Protein AF-A0A0G4P451-F1 (afdb_monomer_lite)

pLDDT: mean 79.35, std 12.3, range [42.09, 96.19]

Sequence (172 aa):
MDLQRQTCDVARERRRARRKETRFQLEAHQEDDAIRDKHIRTDESRALHQKYVELWIEFLLETRRVSDGYVLEKGCPAPDITQIKGFIRWYTYSTKGRLSLDGRPTVITTLVCAERFFGGFETAIGNMIAIEDRSEIYGIRGTLTTEKVIMKKEKDKFNFTKTDYINTVSLL

Secondary structure (DSSP, 8-state):
-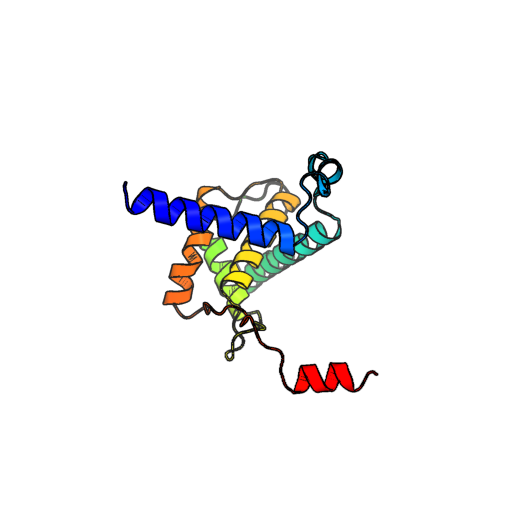-HHHHHHHHHHHHHHHHHHHTT--SSTTHHHHHSTTTTS--HHHHHHHHHHHHHHHHHHHHTTSS-TT----TTPPPPPHHHHHHHHHHHHHHS--SS-TT-PPBHHHHHHHHHHHHHHHHHHHS-PPPHHHHHHHHHHHHHHHHTTSSB--PPPTT---HHHHHHHHTT-

Organism: Penicillium camemberti (strain FM 013) (NCBI:txid1429867)

Radius of gyration: 22.45 Å; chains: 1; bounding box: 44×56×59 Å

Structure (mmCIF, N/CA/C/O backbone):
data_AF-A0A0G4P451-F1
#
_entry.id   AF-A0A0G4P451-F1
#
loop_
_atom_site.group_PDB
_atom_site.id
_atom_site.type_symbol
_atom_site.label_atom_id
_atom_site.label_alt_id
_atom_site.label_comp_id
_atom_site.label_asym_id
_atom_site.label_entity_id
_atom_site.label_seq_id
_atom_site.pdbx_PDB_ins_code
_atom_site.Cartn_x
_atom_site.Cartn_y
_atom_site.Cartn_z
_atom_site.occupancy
_atom_site.B_iso_or_equiv
_atom_site.auth_seq_id
_atom_site.auth_comp_id
_atom_site.auth_asym_id
_atom_site.auth_atom_id
_atom_site.pdbx_PDB_model_num
ATOM 1 N N . MET A 1 1 ? 23.593 26.551 -38.383 1.00 52.81 1 MET A N 1
ATOM 2 C CA . MET A 1 1 ? 22.469 25.631 -38.091 1.00 52.81 1 MET A CA 1
ATOM 3 C C . MET A 1 1 ? 22.669 25.092 -36.687 1.00 52.81 1 MET A C 1
ATOM 5 O O . MET A 1 1 ? 23.719 24.520 -36.435 1.00 52.81 1 MET A O 1
ATOM 9 N N . ASP A 1 2 ? 21.716 25.339 -35.787 1.00 55.31 2 ASP A N 1
ATOM 10 C CA . ASP A 1 2 ? 21.861 25.106 -34.345 1.00 55.31 2 ASP A CA 1
ATOM 11 C C . ASP A 1 2 ? 21.992 23.629 -33.957 1.00 55.31 2 ASP A C 1
ATOM 13 O O . ASP A 1 2 ? 21.147 22.795 -34.292 1.00 55.31 2 ASP A O 1
ATOM 17 N N . LEU A 1 3 ? 23.013 23.340 -33.147 1.00 56.19 3 LEU A N 1
ATOM 18 C CA . LEU A 1 3 ? 23.344 22.028 -32.576 1.00 56.19 3 LEU A CA 1
ATOM 19 C C . LEU A 1 3 ? 22.148 21.368 -31.842 1.00 56.19 3 LEU A C 1
ATOM 21 O O . LEU A 1 3 ? 22.000 20.143 -31.816 1.00 56.19 3 LEU A O 1
ATOM 25 N N . GLN A 1 4 ? 21.241 22.180 -31.284 1.00 56.34 4 GLN A N 1
ATOM 26 C CA . GLN A 1 4 ? 20.001 21.725 -30.639 1.00 56.34 4 GLN A CA 1
ATOM 27 C C . GLN A 1 4 ? 18.964 21.156 -31.620 1.00 56.34 4 GLN A C 1
ATOM 29 O O . GLN A 1 4 ? 18.278 20.190 -31.284 1.00 56.34 4 GLN A O 1
ATOM 34 N N . ARG A 1 5 ? 18.848 21.691 -32.845 1.00 51.44 5 ARG A N 1
ATOM 35 C CA . ARG A 1 5 ? 17.949 21.110 -33.864 1.00 51.44 5 ARG A CA 1
ATOM 36 C C . ARG A 1 5 ? 18.448 19.737 -34.304 1.00 51.44 5 ARG A C 1
ATOM 38 O O . ARG A 1 5 ? 17.676 18.785 -34.348 1.00 51.44 5 ARG A O 1
ATOM 45 N N . GLN A 1 6 ? 19.757 19.615 -34.502 1.00 56.97 6 GLN A N 1
ATOM 46 C CA . GLN A 1 6 ? 20.399 18.390 -34.976 1.00 56.97 6 GLN A CA 1
ATOM 47 C C . GLN A 1 6 ? 20.245 17.216 -33.990 1.00 56.97 6 GLN A C 1
ATOM 49 O O . GLN A 1 6 ? 19.934 16.093 -34.384 1.00 56.97 6 GLN A O 1
ATOM 54 N N . THR A 1 7 ? 20.387 17.474 -32.687 1.00 60.03 7 THR A N 1
ATOM 55 C CA . THR A 1 7 ? 20.174 16.459 -31.635 1.00 60.03 7 THR A CA 1
ATOM 56 C C . THR A 1 7 ? 18.705 16.037 -31.506 1.00 60.03 7 THR A C 1
ATOM 58 O O . THR A 1 7 ? 18.411 14.856 -31.289 1.00 60.03 7 THR A O 1
ATOM 61 N N . CYS A 1 8 ? 17.770 16.971 -31.700 1.00 64.31 8 CYS A N 1
ATOM 62 C CA . CYS A 1 8 ? 16.333 16.701 -31.672 1.00 64.31 8 CYS A CA 1
ATOM 63 C C . CYS A 1 8 ? 15.883 15.813 -32.850 1.00 64.31 8 CYS A C 1
ATOM 65 O O . CYS A 1 8 ? 15.070 14.896 -32.670 1.00 64.31 8 CYS A O 1
ATOM 67 N N . ASP A 1 9 ? 16.471 16.018 -34.030 1.00 68.62 9 ASP A N 1
ATOM 68 C CA . ASP A 1 9 ? 16.177 15.237 -35.234 1.00 68.62 9 ASP A CA 1
ATOM 69 C C . ASP A 1 9 ? 16.718 13.802 -35.141 1.00 68.62 9 ASP A C 1
ATOM 71 O O . ASP A 1 9 ? 15.988 12.845 -35.412 1.00 68.62 9 ASP A O 1
ATOM 75 N N . VAL A 1 10 ? 17.927 13.608 -34.600 1.00 71.19 10 VAL A N 1
ATOM 76 C CA . VAL A 1 10 ? 18.471 12.264 -34.316 1.00 71.19 10 VAL A CA 1
ATOM 77 C C . VAL A 1 10 ? 17.593 11.502 -33.313 1.00 71.19 10 VAL A C 1
ATOM 79 O O . VAL A 1 10 ? 17.322 10.308 -33.479 1.00 71.19 10 VAL A O 1
ATOM 82 N N . ALA A 1 11 ? 17.088 12.176 -32.275 1.00 68.38 11 ALA A N 1
ATOM 83 C CA . ALA A 1 11 ? 16.176 11.565 -31.308 1.00 68.38 11 ALA A CA 1
ATOM 84 C C . ALA A 1 11 ? 14.807 11.207 -31.922 1.00 68.38 11 ALA A C 1
ATOM 86 O O . ALA A 1 11 ? 14.171 10.224 -31.519 1.00 68.38 11 ALA A O 1
ATOM 87 N N . ARG A 1 12 ? 14.320 11.991 -32.892 1.00 74.31 12 ARG A N 1
ATOM 88 C CA . ARG A 1 12 ? 13.104 11.683 -33.662 1.00 74.31 12 ARG A CA 1
ATOM 89 C C . ARG A 1 12 ? 13.295 10.454 -34.546 1.00 74.31 12 ARG A C 1
ATOM 91 O O . ARG A 1 12 ? 12.448 9.560 -34.491 1.00 74.31 12 ARG A O 1
ATOM 98 N N . GLU A 1 13 ? 14.411 10.356 -35.258 1.00 75.81 13 GLU A N 1
ATOM 99 C CA . GLU A 1 13 ? 14.701 9.206 -36.120 1.00 75.81 13 GLU A CA 1
ATOM 100 C C . GLU A 1 13 ? 14.859 7.905 -35.326 1.00 75.81 13 GLU A C 1
ATOM 102 O O . GLU A 1 13 ? 14.245 6.892 -35.663 1.00 75.81 13 GLU A O 1
ATOM 107 N N . ARG A 1 14 ? 15.531 7.941 -34.168 1.00 77.44 14 ARG A N 1
ATOM 108 C CA . ARG A 1 14 ? 15.606 6.775 -33.264 1.00 77.44 14 ARG A CA 1
ATOM 109 C C . ARG A 1 14 ? 14.228 6.289 -32.799 1.00 77.44 14 ARG A C 1
ATOM 111 O O . ARG A 1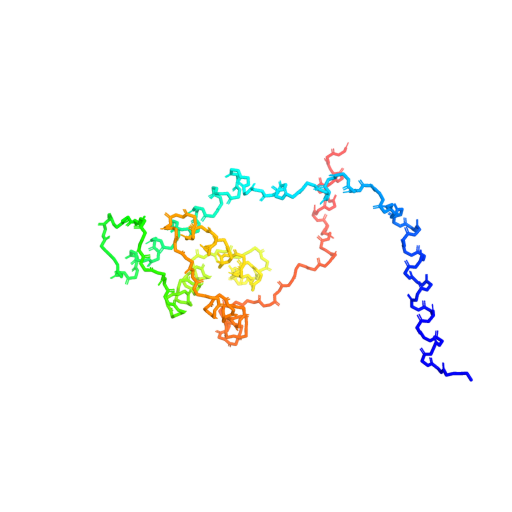 14 ? 14.005 5.088 -32.677 1.00 77.44 14 ARG A O 1
ATOM 118 N N . ARG A 1 15 ? 13.280 7.200 -32.545 1.00 79.69 15 ARG A N 1
ATOM 119 C CA . ARG A 1 15 ? 11.893 6.835 -32.187 1.00 79.69 15 ARG A CA 1
ATOM 120 C C . ARG A 1 15 ? 11.125 6.242 -33.369 1.00 79.69 15 ARG A C 1
ATOM 122 O O . ARG A 1 15 ? 10.313 5.344 -33.167 1.00 79.69 15 ARG A O 1
ATOM 129 N N . ARG A 1 16 ? 11.366 6.727 -34.592 1.00 81.19 16 ARG A N 1
ATOM 130 C CA . ARG A 1 16 ? 10.782 6.162 -35.820 1.00 81.19 16 ARG A CA 1
ATOM 131 C C . ARG A 1 16 ? 11.296 4.746 -36.077 1.00 81.19 16 ARG A C 1
ATOM 133 O O . ARG A 1 16 ? 10.476 3.866 -36.310 1.00 81.19 16 ARG A O 1
ATOM 140 N N . ALA A 1 17 ? 12.602 4.519 -35.953 1.00 76.12 17 ALA A N 1
ATOM 141 C CA . ALA A 1 17 ? 13.209 3.197 -36.104 1.00 76.12 17 ALA A CA 1
ATOM 142 C C . ALA A 1 17 ? 12.637 2.182 -35.100 1.00 76.12 17 ALA A C 1
ATOM 144 O O . ALA A 1 17 ? 12.162 1.128 -35.510 1.00 76.12 17 ALA A O 1
ATOM 145 N N . ARG A 1 18 ? 12.556 2.549 -33.810 1.00 75.75 18 ARG A N 1
ATOM 146 C CA . ARG A 1 18 ? 11.968 1.676 -32.780 1.00 75.75 18 ARG A CA 1
ATOM 147 C C . ARG A 1 18 ? 10.520 1.286 -33.072 1.00 75.75 18 ARG A C 1
ATOM 149 O O . ARG A 1 18 ? 10.184 0.123 -32.941 1.00 75.75 18 ARG A O 1
ATOM 156 N N . ARG A 1 19 ? 9.671 2.222 -33.516 1.00 84.81 19 ARG A N 1
ATOM 157 C CA . ARG A 1 19 ? 8.269 1.907 -33.864 1.00 84.81 19 ARG A CA 1
ATOM 158 C C . ARG A 1 19 ? 8.150 0.913 -35.019 1.00 84.81 19 ARG A C 1
ATOM 160 O O . ARG A 1 19 ? 7.231 0.100 -35.012 1.00 84.81 19 ARG A O 1
ATOM 167 N N . LYS A 1 20 ? 9.067 0.980 -35.991 1.00 78.19 20 LYS A N 1
ATOM 168 C CA . LYS A 1 20 ? 9.127 0.019 -37.102 1.00 78.19 20 LYS A CA 1
ATOM 169 C C . LYS A 1 20 ? 9.547 -1.367 -36.611 1.00 78.19 20 LYS A C 1
ATOM 171 O O . LYS A 1 20 ? 8.922 -2.350 -36.987 1.00 78.19 20 LYS A O 1
ATOM 176 N N . GLU A 1 21 ? 10.555 -1.432 -35.745 1.00 80.25 21 GLU A N 1
ATOM 177 C CA . GLU A 1 21 ? 11.044 -2.680 -35.145 1.00 80.25 21 GLU A CA 1
ATOM 178 C C . GLU A 1 21 ? 9.984 -3.354 -34.263 1.00 80.25 21 GLU A C 1
ATOM 180 O O . GLU A 1 21 ? 9.710 -4.540 -34.420 1.00 80.25 21 GLU A O 1
ATOM 185 N N . THR A 1 22 ? 9.310 -2.589 -33.400 1.00 76.56 22 THR A N 1
ATOM 186 C CA . THR A 1 22 ? 8.262 -3.104 -32.504 1.00 76.56 22 THR A CA 1
ATOM 187 C C . THR A 1 22 ? 6.910 -3.304 -33.192 1.00 76.56 22 THR A C 1
ATOM 189 O O . THR A 1 22 ? 5.940 -3.617 -32.508 1.00 76.56 22 THR A O 1
ATOM 192 N N . ARG A 1 23 ? 6.816 -3.078 -34.514 1.00 81.69 23 ARG A N 1
ATOM 193 C CA . ARG A 1 23 ? 5.574 -3.151 -35.311 1.00 81.69 23 ARG A CA 1
ATOM 194 C C . ARG A 1 23 ? 4.407 -2.382 -34.683 1.00 81.69 23 ARG A C 1
ATOM 196 O O . ARG A 1 23 ? 3.282 -2.867 -34.642 1.00 81.69 23 ARG A O 1
ATOM 203 N N . PHE A 1 24 ? 4.680 -1.182 -34.176 1.00 76.94 24 PHE A N 1
ATOM 204 C CA . PHE A 1 24 ? 3.646 -0.349 -33.568 1.00 76.94 24 PHE A CA 1
ATOM 205 C C . PHE A 1 24 ? 2.559 -0.010 -34.598 1.00 76.94 24 PHE A C 1
ATOM 207 O O . PHE A 1 24 ? 2.851 0.606 -35.626 1.00 76.94 24 PHE A O 1
ATOM 214 N N . GLN A 1 25 ? 1.315 -0.377 -34.299 1.00 81.19 25 GLN A N 1
ATOM 215 C CA . GLN A 1 25 ? 0.132 -0.059 -35.092 1.00 81.19 25 GLN A CA 1
ATOM 216 C C . GLN A 1 25 ? -0.782 0.843 -34.264 1.00 81.19 25 GLN A C 1
ATOM 218 O O . GLN A 1 25 ? -1.176 0.475 -33.162 1.00 81.19 25 GLN A O 1
ATOM 223 N N . LEU A 1 26 ? -1.094 2.034 -34.784 1.00 74.06 26 LEU A N 1
ATOM 224 C CA . LEU A 1 26 ? -1.891 3.030 -34.059 1.00 74.06 26 LEU A CA 1
ATOM 225 C C . LEU A 1 26 ? -3.314 2.534 -33.769 1.00 74.06 26 LEU A C 1
ATOM 227 O O . LEU A 1 26 ? -3.857 2.809 -32.708 1.00 74.06 26 LEU A O 1
ATOM 231 N N . GLU A 1 27 ? -3.897 1.808 -34.716 1.00 81.81 27 GLU A N 1
ATOM 232 C CA . GLU A 1 27 ? -5.300 1.389 -34.672 1.00 81.81 27 GLU A CA 1
ATOM 233 C C . GLU A 1 27 ? -5.501 0.054 -33.944 1.00 81.81 27 GLU A C 1
ATOM 235 O O . GLU A 1 27 ? -6.627 -0.301 -33.619 1.00 81.81 27 GLU A O 1
ATOM 240 N N . ALA A 1 28 ? -4.420 -0.664 -33.610 1.00 81.38 28 ALA A N 1
ATOM 241 C CA . ALA A 1 28 ? -4.488 -2.014 -33.038 1.00 81.38 28 ALA A CA 1
ATOM 242 C C . ALA A 1 28 ? -5.213 -2.100 -31.683 1.00 81.38 28 ALA A C 1
ATOM 244 O O . ALA A 1 28 ? -5.616 -3.187 -31.280 1.00 81.38 28 ALA A O 1
ATOM 245 N N . HIS A 1 29 ? -5.372 -0.973 -30.986 1.00 76.44 29 HIS A N 1
ATOM 246 C CA . HIS A 1 29 ? -6.059 -0.893 -29.696 1.00 76.44 29 HIS A CA 1
ATOM 247 C C . HIS A 1 29 ? -7.191 0.144 -29.688 1.00 76.44 29 HIS A C 1
ATOM 249 O O . HIS A 1 29 ? -7.760 0.398 -28.636 1.00 76.44 29 HIS A O 1
ATOM 255 N N . GLN A 1 30 ? -7.548 0.740 -30.835 1.00 80.38 30 GLN A N 1
ATOM 256 C CA . GLN A 1 30 ? -8.524 1.840 -30.882 1.00 80.38 30 GLN A CA 1
ATOM 257 C C . GLN A 1 30 ? -9.904 1.446 -30.352 1.00 80.38 30 GLN A C 1
ATOM 259 O O . GLN A 1 30 ? -10.507 2.215 -29.611 1.00 80.38 30 GLN A O 1
ATOM 264 N N . GLU A 1 31 ? -10.401 0.266 -30.723 1.00 76.12 31 GLU A N 1
ATOM 265 C CA . GLU A 1 31 ? -11.710 -0.221 -30.273 1.00 76.12 31 GLU A CA 1
ATOM 266 C C . GLU A 1 31 ? -11.707 -0.509 -28.768 1.00 76.12 31 GLU A C 1
ATOM 268 O O . GLU A 1 31 ? -12.632 -0.134 -28.052 1.00 76.12 31 GLU A O 1
ATOM 273 N N . ASP A 1 32 ? -10.621 -1.107 -28.283 1.00 67.69 32 ASP A N 1
ATOM 274 C CA . ASP A 1 32 ? -10.423 -1.444 -26.879 1.00 67.69 32 ASP A CA 1
ATOM 275 C C . ASP A 1 32 ? -10.255 -0.207 -25.986 1.00 67.69 32 ASP A C 1
ATOM 277 O O . ASP A 1 32 ? -10.827 -0.159 -24.896 1.00 67.69 32 ASP A O 1
ATOM 281 N N . ASP A 1 33 ? -9.505 0.791 -26.454 1.00 75.19 33 ASP A N 1
ATOM 282 C CA . ASP A 1 33 ? -9.259 2.057 -25.758 1.00 75.19 33 ASP A CA 1
ATOM 283 C C . ASP A 1 33 ? -10.480 2.996 -25.820 1.00 75.19 33 ASP A C 1
ATOM 285 O O . ASP A 1 33 ? -10.634 3.875 -24.968 1.00 75.19 33 ASP A O 1
ATOM 289 N N . ALA A 1 34 ? -11.373 2.821 -26.806 1.00 78.88 34 ALA A N 1
ATOM 290 C CA . ALA A 1 34 ? -12.620 3.581 -26.921 1.00 78.88 34 ALA A CA 1
ATOM 291 C C . ALA A 1 34 ? -13.672 3.175 -25.872 1.00 78.88 34 ALA A C 1
ATOM 293 O O . ALA A 1 34 ? -14.590 3.954 -25.584 1.00 78.88 34 ALA A O 1
ATOM 294 N N . ILE A 1 35 ? -13.544 1.984 -25.274 1.00 76.44 35 ILE A N 1
ATOM 295 C CA . ILE A 1 35 ? -14.408 1.531 -24.182 1.00 76.44 35 ILE A CA 1
ATOM 296 C C . ILE A 1 35 ? -14.026 2.292 -22.908 1.00 76.44 35 ILE A C 1
ATOM 298 O O . ILE A 1 35 ? -13.084 1.944 -22.191 1.00 76.44 35 ILE A O 1
ATOM 302 N N . ARG A 1 36 ? -14.803 3.331 -22.590 1.00 60.88 36 ARG A N 1
ATOM 303 C CA . ARG A 1 36 ? -14.727 3.986 -21.280 1.00 60.88 36 ARG A CA 1
ATOM 304 C C . ARG A 1 36 ? -15.105 2.991 -20.185 1.00 60.88 36 ARG A C 1
ATOM 306 O O . ARG A 1 36 ? -16.027 2.201 -20.348 1.00 60.88 36 ARG A O 1
ATOM 313 N N . ASP A 1 37 ? -14.350 3.021 -19.093 1.00 62.03 37 ASP A N 1
ATOM 314 C CA . ASP A 1 37 ? -14.522 2.136 -17.941 1.00 62.03 37 ASP A CA 1
ATOM 315 C C . ASP A 1 37 ? -14.385 0.629 -18.252 1.00 62.03 37 ASP A C 1
ATOM 317 O O . ASP A 1 37 ? -14.885 -0.213 -17.512 1.00 62.03 37 ASP A O 1
ATOM 321 N N . LYS A 1 38 ? -13.608 0.237 -19.276 1.00 53.97 38 LYS A N 1
ATOM 322 C CA . LYS A 1 38 ? -13.222 -1.178 -19.505 1.00 53.97 38 LYS A CA 1
ATOM 323 C C . LYS A 1 38 ? -12.618 -1.850 -18.256 1.00 53.97 38 LYS A C 1
ATOM 325 O O . LYS A 1 38 ? -12.644 -3.069 -18.108 1.00 53.97 38 LYS A O 1
ATOM 330 N N . HIS A 1 39 ? -12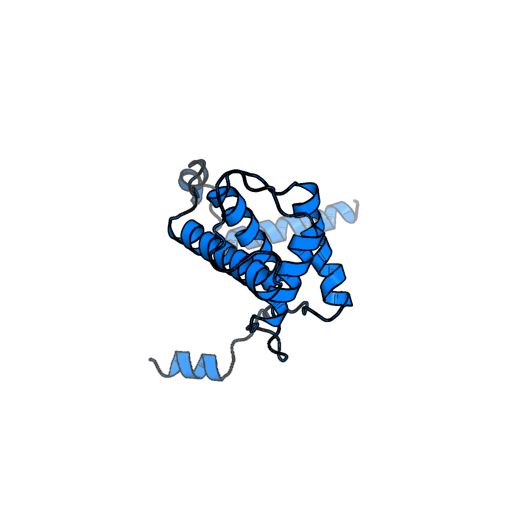.099 -1.035 -17.339 1.00 52.00 39 HIS A N 1
ATOM 331 C CA . HIS A 1 39 ? -11.577 -1.422 -16.035 1.00 52.00 39 HIS A CA 1
ATOM 332 C C . HIS A 1 39 ? -12.498 -1.050 -14.858 1.00 52.00 39 HIS A C 1
ATOM 334 O O . HIS A 1 39 ? -11.985 -0.757 -13.774 1.00 52.00 39 HIS A O 1
ATOM 340 N N . ILE A 1 40 ? -13.836 -1.078 -15.007 1.00 57.91 40 ILE A N 1
ATOM 341 C CA . ILE A 1 40 ? -14.726 -1.220 -13.834 1.00 57.91 40 ILE A CA 1
ATOM 342 C C . ILE A 1 40 ? -14.141 -2.367 -13.016 1.00 57.91 40 ILE A C 1
ATOM 344 O O . ILE A 1 40 ? -13.991 -3.467 -13.548 1.00 57.91 40 ILE A O 1
ATOM 348 N N . ARG A 1 41 ? -13.712 -2.072 -11.777 1.00 60.78 41 ARG A N 1
ATOM 349 C CA . ARG A 1 41 ? -12.882 -2.969 -10.958 1.00 60.78 41 ARG A CA 1
ATOM 350 C C . ARG A 1 41 ? -13.401 -4.397 -11.090 1.00 60.78 41 ARG A C 1
ATOM 352 O O . ARG A 1 41 ? -14.504 -4.701 -10.617 1.00 60.78 41 ARG A O 1
ATOM 359 N N . THR A 1 42 ? -12.611 -5.246 -11.748 1.00 73.31 42 THR A N 1
ATOM 360 C CA . THR A 1 42 ? -12.922 -6.669 -11.891 1.00 73.31 42 THR A CA 1
ATOM 361 C C . THR A 1 42 ? -13.194 -7.252 -10.506 1.00 73.31 42 THR A C 1
ATOM 363 O O . THR A 1 42 ? -12.710 -6.717 -9.500 1.00 73.31 42 THR A O 1
ATOM 366 N N . ASP A 1 43 ? -13.966 -8.334 -10.421 1.00 78.06 43 ASP A N 1
ATOM 367 C CA . ASP A 1 43 ? -14.217 -8.990 -9.129 1.00 78.06 43 ASP A CA 1
ATOM 368 C C . ASP A 1 43 ? -12.897 -9.338 -8.418 1.00 78.06 43 ASP A C 1
ATOM 370 O O . ASP A 1 43 ? -12.776 -9.169 -7.207 1.00 78.06 43 ASP A O 1
ATOM 374 N N . GLU A 1 44 ? -11.857 -9.685 -9.183 1.00 79.69 44 GLU A N 1
ATOM 375 C CA . GLU A 1 44 ? -10.495 -9.897 -8.684 1.00 79.69 44 GLU A CA 1
ATOM 376 C C . GLU A 1 44 ? -9.877 -8.641 -8.054 1.00 79.69 44 GLU A C 1
ATOM 378 O O . GLU A 1 44 ? -9.303 -8.713 -6.967 1.00 79.69 44 GLU A O 1
ATOM 383 N N . SER A 1 45 ? -9.996 -7.477 -8.704 1.00 79.31 45 SER A N 1
ATOM 384 C CA . SER A 1 45 ? -9.502 -6.208 -8.155 1.00 79.31 45 SER A CA 1
ATOM 385 C C . SER A 1 45 ? -10.247 -5.833 -6.875 1.00 79.31 45 SER A C 1
ATOM 387 O O . SER A 1 45 ? -9.610 -5.415 -5.906 1.00 79.31 45 SER A O 1
ATOM 389 N N . ARG A 1 46 ? -11.571 -6.036 -6.832 1.00 83.38 46 ARG A N 1
ATOM 390 C CA . ARG A 1 46 ? -12.387 -5.804 -5.630 1.00 83.38 46 ARG A CA 1
ATOM 391 C C . ARG A 1 46 ? -11.990 -6.735 -4.489 1.00 83.38 46 ARG A C 1
ATOM 393 O O . ARG A 1 46 ? -11.727 -6.253 -3.390 1.00 83.38 46 ARG A O 1
ATOM 400 N N . ALA A 1 47 ? -11.861 -8.033 -4.755 1.00 87.62 47 ALA A N 1
ATOM 401 C CA . ALA A 1 47 ? -11.415 -9.011 -3.767 1.00 87.62 47 ALA A CA 1
ATOM 402 C C . ALA A 1 47 ? -10.010 -8.685 -3.244 1.00 87.62 47 ALA A C 1
ATOM 404 O O . ALA A 1 47 ? -9.733 -8.797 -2.052 1.00 87.62 47 ALA A O 1
ATOM 405 N N . LEU A 1 48 ? -9.113 -8.238 -4.124 1.00 87.69 48 LEU A N 1
ATOM 406 C CA . LEU A 1 48 ? -7.770 -7.848 -3.727 1.00 87.69 48 LEU A CA 1
ATOM 407 C C . LEU A 1 48 ? -7.782 -6.619 -2.823 1.00 87.69 48 LEU A C 1
ATOM 409 O O . LEU A 1 48 ? -7.069 -6.613 -1.830 1.00 87.69 48 LEU A O 1
ATOM 413 N N . HIS A 1 49 ? -8.588 -5.608 -3.139 1.00 90.31 49 HIS A N 1
ATOM 414 C CA . HIS A 1 49 ? -8.744 -4.417 -2.306 1.00 90.31 49 HIS A CA 1
ATOM 415 C C . HIS A 1 49 ? -9.350 -4.753 -0.937 1.00 90.31 49 HIS A C 1
ATOM 417 O O . HIS A 1 49 ? -8.866 -4.249 0.074 1.00 90.31 49 HIS A O 1
ATOM 423 N N . GLN A 1 50 ? -10.337 -5.653 -0.898 1.00 91.00 50 GLN A N 1
ATOM 424 C CA . GLN A 1 50 ? -10.959 -6.120 0.342 1.00 91.00 50 GLN A CA 1
ATOM 425 C C . GLN A 1 50 ? -9.929 -6.713 1.313 1.00 91.00 50 GLN A C 1
ATOM 427 O O . GLN A 1 50 ? -9.932 -6.366 2.490 1.00 91.00 50 GLN A O 1
ATOM 432 N N . LYS A 1 51 ? -8.962 -7.496 0.818 1.00 93.56 51 LYS A N 1
ATOM 433 C CA . LYS A 1 51 ? -7.874 -8.034 1.656 1.00 93.56 51 LYS A CA 1
ATOM 434 C C . LYS A 1 51 ? -7.050 -6.951 2.354 1.00 93.56 51 LYS A C 1
ATOM 436 O O . LYS A 1 51 ? -6.590 -7.148 3.470 1.00 93.56 51 LYS A O 1
ATOM 441 N N . TYR A 1 52 ? -6.841 -5.797 1.718 1.00 93.94 52 TYR A N 1
ATOM 442 C CA . TYR A 1 52 ? -6.104 -4.697 2.354 1.00 93.94 52 TYR A CA 1
ATOM 443 C C . TYR A 1 52 ? -6.946 -3.944 3.385 1.00 93.94 52 TYR A C 1
ATOM 445 O O . TYR A 1 52 ? -6.387 -3.364 4.311 1.00 93.94 52 TYR A O 1
ATOM 453 N N . VAL A 1 53 ? -8.274 -3.982 3.259 1.00 94.19 53 VAL A N 1
ATOM 454 C CA . VAL A 1 53 ? -9.189 -3.503 4.301 1.00 94.19 53 VAL A CA 1
ATOM 455 C C . VAL A 1 53 ? -9.184 -4.453 5.502 1.00 94.19 53 VAL A C 1
ATOM 457 O O . VAL A 1 53 ? -9.164 -3.994 6.638 1.00 94.19 53 VAL A O 1
ATOM 460 N N . GLU A 1 54 ? -9.126 -5.763 5.271 1.00 94.19 54 GLU A N 1
ATOM 461 C CA . GLU A 1 54 ? -8.986 -6.765 6.338 1.00 94.19 54 GLU A CA 1
ATOM 462 C C . GLU A 1 54 ? -7.673 -6.581 7.115 1.00 94.19 54 GLU A C 1
ATOM 464 O O . GLU A 1 54 ? -7.702 -6.496 8.339 1.00 94.19 54 GLU A O 1
ATOM 469 N N . LEU A 1 55 ? -6.545 -6.392 6.417 1.00 95.62 55 LEU A N 1
ATOM 470 C CA . LEU A 1 55 ? -5.254 -6.068 7.045 1.00 95.62 55 LEU A CA 1
ATOM 471 C C . LEU A 1 55 ? -5.301 -4.766 7.859 1.00 95.62 55 LEU A C 1
ATOM 473 O O . LEU A 1 55 ? -4.622 -4.627 8.874 1.00 95.62 55 LEU A O 1
ATOM 477 N N . TRP A 1 56 ? -6.083 -3.787 7.409 1.00 95.50 56 TRP A N 1
ATOM 478 C CA . TRP A 1 56 ? -6.298 -2.554 8.157 1.00 95.50 56 TRP A CA 1
ATOM 479 C C . TRP A 1 56 ? -7.076 -2.804 9.459 1.00 95.50 56 TRP A C 1
ATOM 481 O O . TRP A 1 56 ? -6.703 -2.267 10.500 1.00 95.50 56 TRP A O 1
ATOM 491 N N . ILE A 1 57 ? -8.118 -3.640 9.428 1.00 94.62 57 ILE A N 1
ATOM 492 C CA . ILE A 1 57 ? -8.869 -4.033 10.630 1.00 94.62 57 ILE A CA 1
ATOM 493 C C . ILE A 1 57 ? -7.963 -4.804 11.600 1.00 94.62 57 ILE A C 1
ATOM 495 O O . ILE A 1 57 ? -7.958 -4.502 12.792 1.00 94.62 57 ILE A O 1
ATOM 499 N N . GLU A 1 58 ? -7.152 -5.735 11.093 1.00 95.56 58 GLU A N 1
ATOM 500 C CA . GLU A 1 58 ? -6.154 -6.472 11.878 1.00 95.56 58 GLU A CA 1
ATOM 501 C C . GLU A 1 58 ? -5.181 -5.516 12.584 1.00 95.56 58 GLU A C 1
ATOM 503 O O . GLU A 1 58 ? -5.014 -5.588 13.801 1.00 95.56 58 GLU A O 1
ATOM 508 N N . PHE A 1 59 ? -4.638 -4.532 11.860 1.00 96.19 59 PHE A N 1
ATOM 509 C CA . PHE A 1 59 ? -3.811 -3.474 12.444 1.00 96.19 59 PHE A CA 1
ATOM 510 C C . PHE A 1 59 ? -4.526 -2.716 13.573 1.00 96.19 59 PHE A C 1
ATOM 512 O O . PHE A 1 59 ? -3.924 -2.445 14.618 1.00 96.19 59 PHE A O 1
ATOM 519 N N . LEU A 1 60 ? -5.798 -2.347 13.389 1.00 95.00 60 LEU A N 1
ATOM 520 C CA . LEU A 1 60 ? -6.560 -1.634 14.416 1.00 95.00 60 LEU A CA 1
ATOM 521 C C . LEU A 1 60 ? -6.760 -2.483 15.679 1.00 95.00 60 LEU A C 1
ATOM 523 O O . LEU A 1 60 ? -6.649 -1.947 16.785 1.00 95.00 60 LEU A O 1
ATOM 527 N N . LEU A 1 61 ? -7.025 -3.780 15.518 1.00 94.38 61 LEU A N 1
ATOM 528 C CA . LEU A 1 61 ? -7.194 -4.730 16.618 1.00 94.38 61 LEU A CA 1
ATOM 529 C C . LEU A 1 61 ? -5.878 -4.945 17.377 1.00 94.38 61 LEU A C 1
ATOM 531 O O . LEU A 1 61 ? -5.824 -4.746 18.591 1.00 94.38 61 LEU A O 1
ATOM 535 N N . GLU A 1 62 ? -4.787 -5.260 16.674 1.00 94.25 62 GLU A N 1
ATOM 536 C CA . GLU A 1 62 ? -3.480 -5.513 17.299 1.00 94.25 62 GLU A CA 1
ATOM 537 C C . GLU A 1 62 ? -2.923 -4.283 18.020 1.00 94.25 62 GLU A C 1
ATOM 539 O O . GLU A 1 62 ? -2.326 -4.388 19.095 1.00 94.25 62 GLU A O 1
ATOM 544 N N . THR A 1 63 ? -3.153 -3.092 17.460 1.00 92.94 63 THR A N 1
ATOM 545 C CA . THR A 1 63 ? -2.755 -1.830 18.099 1.00 92.94 63 THR A CA 1
ATOM 546 C C . THR A 1 63 ? -3.743 -1.346 19.160 1.00 92.94 63 THR A C 1
ATOM 548 O O . THR A 1 63 ? -3.553 -0.258 19.707 1.00 92.94 63 THR A O 1
ATOM 551 N N . ARG A 1 64 ? -4.772 -2.148 19.482 1.00 91.38 64 ARG A N 1
ATOM 552 C CA . ARG A 1 64 ? -5.821 -1.863 20.476 1.00 91.38 64 ARG A CA 1
ATOM 553 C C . ARG A 1 64 ? -6.521 -0.521 20.251 1.00 91.38 64 ARG A C 1
ATOM 555 O O . ARG A 1 64 ? -6.948 0.137 21.197 1.00 91.38 64 ARG A O 1
ATOM 562 N N . ARG A 1 65 ? -6.616 -0.094 18.989 1.00 89.06 65 ARG A N 1
ATOM 563 C CA . ARG A 1 65 ? -7.359 1.108 18.583 1.00 89.06 65 ARG A CA 1
ATOM 564 C C . ARG A 1 65 ? -8.861 0.852 18.536 1.00 89.06 65 ARG A C 1
ATOM 566 O O . ARG A 1 65 ? -9.635 1.796 18.647 1.00 89.06 65 ARG A O 1
ATOM 573 N N . VAL A 1 66 ? -9.250 -0.409 18.370 1.00 91.19 66 VAL A N 1
ATOM 574 C CA . VAL A 1 66 ? -10.633 -0.892 18.398 1.00 91.19 66 VAL A CA 1
ATOM 575 C C . VAL A 1 66 ? -10.713 -2.180 19.224 1.00 91.19 66 VAL A C 1
ATOM 577 O O . VAL A 1 66 ? -9.685 -2.787 19.529 1.00 91.19 66 VAL A O 1
ATOM 580 N N . SER A 1 67 ? -11.923 -2.575 19.615 1.00 90.12 67 SER A N 1
ATOM 581 C CA . SER A 1 67 ? -12.186 -3.809 20.362 1.00 90.12 67 SER A CA 1
ATOM 582 C C . SER A 1 67 ? -12.379 -5.016 19.446 1.00 90.12 67 SER A C 1
ATOM 584 O O . SER A 1 67 ? -12.744 -4.865 18.279 1.00 90.12 67 SER A O 1
ATOM 586 N N . ASP A 1 68 ? -12.226 -6.214 20.009 1.00 88.00 68 ASP A N 1
ATOM 587 C CA . ASP A 1 68 ? -12.553 -7.466 19.326 1.00 88.00 68 ASP A CA 1
ATOM 588 C C . ASP A 1 68 ? -13.988 -7.442 18.783 1.00 88.00 68 ASP A C 1
ATOM 590 O O . ASP A 1 68 ? -14.917 -6.964 19.438 1.00 88.00 68 ASP A O 1
ATOM 594 N N . GLY A 1 69 ? -14.156 -7.934 17.556 1.00 85.00 69 GLY A N 1
ATOM 595 C CA . GLY A 1 69 ? -15.434 -7.887 16.843 1.00 85.00 69 GLY A CA 1
ATOM 596 C C . GLY A 1 69 ? -15.736 -6.551 16.158 1.00 85.00 69 GLY A C 1
ATOM 597 O O . GLY A 1 69 ? -16.841 -6.387 15.648 1.00 85.00 69 GLY A O 1
ATOM 598 N N . TYR A 1 70 ? -14.787 -5.608 16.114 1.00 87.62 70 TYR A N 1
ATOM 599 C CA . TYR A 1 70 ? -14.937 -4.388 15.323 1.00 87.62 70 TYR A CA 1
ATOM 600 C C . TYR A 1 70 ? -15.201 -4.708 13.846 1.00 87.62 70 TYR A C 1
ATOM 602 O O . TYR A 1 70 ? -14.449 -5.448 13.207 1.00 87.62 70 TYR A O 1
ATOM 610 N N . VAL A 1 71 ? -16.253 -4.098 13.304 1.00 85.50 71 VAL A N 1
ATOM 611 C CA . VAL A 1 71 ? -16.610 -4.164 11.889 1.00 85.50 71 VAL A CA 1
ATOM 612 C C . VAL A 1 71 ? -16.515 -2.765 11.304 1.00 85.50 71 VAL A C 1
ATOM 614 O O . VAL A 1 71 ? -16.940 -1.779 11.906 1.00 85.50 71 VAL A O 1
ATOM 617 N N . LEU A 1 72 ? -15.941 -2.685 10.111 1.00 86.38 72 LEU A N 1
ATOM 618 C CA . LEU A 1 72 ? -15.843 -1.446 9.362 1.00 86.38 72 LEU A CA 1
ATOM 619 C C . LEU A 1 72 ? -17.204 -1.141 8.716 1.00 86.38 72 LEU A C 1
ATOM 621 O O . LEU A 1 72 ? -17.578 -1.762 7.721 1.00 86.38 72 LEU A O 1
ATOM 625 N N . GLU A 1 73 ? -17.961 -0.218 9.303 1.00 87.00 73 GLU A N 1
ATOM 626 C CA . GLU A 1 73 ? -19.300 0.137 8.831 1.00 87.00 73 GLU A CA 1
ATOM 627 C C . GLU A 1 73 ? -19.288 1.276 7.804 1.00 87.00 73 GLU A C 1
ATOM 629 O O . GLU A 1 73 ? -18.380 2.113 7.734 1.00 87.00 73 GLU A O 1
ATOM 634 N N . LYS A 1 74 ? -20.348 1.330 6.993 1.00 88.25 74 LYS A N 1
ATOM 635 C CA . LYS A 1 74 ? -20.544 2.407 6.025 1.00 88.25 74 LYS A CA 1
ATOM 636 C C . LYS A 1 74 ? -20.636 3.752 6.750 1.00 88.25 74 LYS A C 1
ATOM 638 O O . LYS A 1 74 ? -21.379 3.892 7.715 1.00 88.25 74 LYS A O 1
ATOM 643 N N . GLY A 1 75 ? -19.917 4.754 6.252 1.00 83.62 75 GLY A N 1
ATOM 644 C CA . GLY A 1 75 ? -19.886 6.088 6.854 1.00 83.62 75 GLY A CA 1
ATOM 645 C C . GLY A 1 75 ? -18.882 6.278 7.998 1.00 83.62 75 GLY A C 1
ATOM 646 O O . GLY A 1 75 ? -18.798 7.394 8.511 1.00 83.62 75 GLY A O 1
ATOM 647 N N . CYS A 1 76 ? -18.082 5.267 8.370 1.00 86.69 76 CYS A N 1
ATOM 648 C CA . CYS A 1 76 ? -16.942 5.474 9.268 1.00 86.69 76 CYS A CA 1
ATOM 649 C C . CYS A 1 76 ? -16.027 6.616 8.771 1.00 86.69 76 CYS A C 1
ATOM 651 O O . CYS A 1 76 ? -15.829 6.774 7.560 1.00 86.69 76 CYS A O 1
ATOM 653 N N . PRO A 1 77 ? -15.452 7.421 9.681 1.00 88.69 77 PRO A N 1
ATOM 654 C CA . PRO A 1 77 ? -14.554 8.499 9.291 1.00 88.69 77 PRO A CA 1
ATOM 655 C C . PRO A 1 77 ? -13.331 7.941 8.557 1.00 88.69 77 PRO A C 1
ATOM 657 O O . PRO A 1 77 ? -12.821 6.871 8.897 1.00 88.69 77 PRO A O 1
ATOM 660 N N . ALA A 1 78 ? -12.861 8.674 7.546 1.00 90.62 78 ALA A N 1
ATOM 661 C CA . ALA A 1 78 ? -11.612 8.339 6.879 1.00 90.62 78 ALA A CA 1
ATOM 662 C C . ALA A 1 78 ? -10.444 8.429 7.879 1.00 90.62 78 ALA A C 1
ATOM 664 O O . ALA A 1 78 ? -10.432 9.349 8.702 1.00 90.62 78 ALA A O 1
ATOM 665 N N . PRO A 1 79 ? -9.477 7.496 7.834 1.00 92.06 79 PRO A N 1
ATOM 666 C CA . PRO A 1 79 ? -8.301 7.577 8.677 1.00 92.06 79 PRO A CA 1
ATOM 667 C C . PRO A 1 79 ? -7.474 8.798 8.297 1.00 92.06 79 PRO A C 1
ATOM 669 O O . PRO A 1 79 ? -7.340 9.120 7.115 1.00 92.06 79 PRO A O 1
ATOM 672 N N . ASP A 1 80 ? -6.880 9.431 9.300 1.00 90.44 80 ASP A N 1
ATOM 673 C CA . ASP A 1 80 ? -5.945 10.525 9.080 1.00 90.44 80 ASP A CA 1
ATOM 674 C C . ASP A 1 80 ? -4.576 10.019 8.592 1.00 90.44 80 ASP A C 1
ATOM 676 O O . ASP A 1 80 ? -4.229 8.830 8.653 1.00 90.44 80 ASP A O 1
ATOM 680 N N . ILE A 1 81 ? -3.740 10.951 8.140 1.00 89.06 81 ILE A N 1
ATOM 681 C CA . ILE A 1 81 ? -2.398 10.641 7.651 1.00 89.06 81 ILE A CA 1
ATOM 682 C C . ILE A 1 81 ? -1.511 9.890 8.656 1.00 89.06 81 ILE A C 1
ATOM 684 O O . ILE A 1 81 ? -0.665 9.083 8.257 1.00 89.06 81 ILE A O 1
ATOM 688 N N . THR A 1 82 ? -1.667 10.132 9.959 1.00 89.94 82 THR A N 1
ATOM 689 C CA . THR A 1 82 ? -0.846 9.489 10.995 1.00 89.94 82 THR A CA 1
ATOM 690 C C . THR A 1 82 ? -1.229 8.026 11.159 1.00 89.94 82 THR A C 1
ATOM 692 O O . THR A 1 82 ? -0.358 7.158 11.260 1.00 89.94 82 THR A O 1
ATOM 695 N N . GLN A 1 83 ? -2.527 7.743 11.100 1.00 92.75 83 GLN A N 1
ATOM 696 C CA . GLN A 1 83 ? -3.092 6.409 11.125 1.00 92.75 83 GLN A CA 1
ATOM 697 C C . GLN A 1 83 ? -2.675 5.608 9.889 1.00 92.75 83 GLN A C 1
ATOM 699 O O . GLN A 1 83 ? -2.193 4.481 10.027 1.00 92.75 83 GLN A O 1
ATOM 704 N N . ILE A 1 84 ? -2.754 6.211 8.698 1.00 92.19 84 ILE A N 1
ATOM 705 C CA . ILE A 1 84 ? -2.314 5.577 7.447 1.00 92.19 84 ILE A CA 1
ATOM 706 C C . ILE A 1 84 ? -0.805 5.280 7.495 1.00 92.19 84 ILE A C 1
ATOM 708 O O . ILE A 1 84 ? -0.379 4.164 7.191 1.00 92.19 84 ILE A O 1
ATOM 712 N N . LYS A 1 85 ? 0.021 6.239 7.941 1.00 90.12 85 LYS A N 1
ATOM 713 C CA . LYS A 1 85 ? 1.470 6.043 8.146 1.00 90.12 85 LYS A CA 1
ATOM 714 C C . LYS A 1 85 ? 1.760 4.914 9.144 1.00 90.12 85 LYS A C 1
ATOM 716 O O . LYS A 1 85 ? 2.699 4.145 8.938 1.00 90.12 85 LYS A O 1
ATOM 721 N N . GLY A 1 86 ? 0.980 4.813 10.220 1.00 92.56 86 GLY A N 1
ATOM 722 C CA . GLY A 1 86 ? 1.083 3.743 11.214 1.00 92.56 86 GLY A CA 1
ATOM 723 C C . GLY A 1 86 ? 0.788 2.367 10.621 1.00 92.56 86 GLY A C 1
ATOM 724 O O . GLY A 1 86 ? 1.602 1.456 10.767 1.00 92.56 86 GLY A O 1
ATOM 725 N N . PHE A 1 87 ? -0.313 2.247 9.880 1.00 94.44 87 PHE A N 1
ATOM 726 C CA . PHE A 1 87 ? -0.686 1.015 9.186 1.00 94.44 87 PHE A CA 1
ATOM 727 C C . PHE A 1 87 ? 0.368 0.575 8.175 1.00 94.44 87 PHE A C 1
ATOM 729 O O . PHE A 1 87 ? 0.765 -0.586 8.161 1.00 94.44 87 PHE A O 1
ATOM 736 N N . ILE A 1 88 ? 0.881 1.500 7.364 1.00 91.56 88 ILE A N 1
ATOM 737 C CA . ILE A 1 88 ? 1.915 1.180 6.378 1.00 91.56 88 ILE A CA 1
ATOM 738 C C . ILE A 1 88 ? 3.177 0.648 7.062 1.00 91.56 88 ILE A C 1
ATOM 740 O O . ILE A 1 88 ? 3.747 -0.341 6.599 1.00 91.56 88 ILE A O 1
ATOM 744 N N . ARG A 1 89 ? 3.605 1.264 8.174 1.00 90.19 89 ARG A N 1
ATOM 745 C CA . ARG A 1 89 ? 4.733 0.748 8.960 1.00 90.19 89 ARG A CA 1
ATOM 746 C C . ARG A 1 89 ? 4.422 -0.651 9.484 1.00 90.19 89 ARG A C 1
ATOM 748 O O . ARG A 1 89 ? 5.203 -1.558 9.215 1.00 90.19 89 ARG A O 1
ATOM 755 N N . TRP A 1 90 ? 3.281 -0.852 10.138 1.00 93.75 90 TRP A N 1
ATOM 756 C CA . TRP A 1 90 ? 2.864 -2.175 10.613 1.00 93.75 90 TRP A CA 1
ATOM 757 C C . TRP A 1 90 ? 2.909 -3.221 9.488 1.00 93.75 90 TRP A C 1
ATOM 759 O O . TRP A 1 90 ? 3.645 -4.196 9.594 1.00 93.75 90 TRP A O 1
ATOM 769 N N . TYR A 1 91 ? 2.287 -2.945 8.340 1.00 92.25 91 TYR A N 1
ATOM 770 C CA . TYR A 1 91 ? 2.297 -3.834 7.177 1.00 92.25 91 TYR A CA 1
ATOM 771 C C . TYR A 1 91 ? 3.717 -4.181 6.711 1.00 92.25 91 TYR A C 1
ATOM 773 O O . TYR A 1 91 ? 4.001 -5.334 6.379 1.00 92.25 91 TYR A O 1
ATOM 781 N N . THR A 1 92 ? 4.630 -3.202 6.688 1.00 88.50 92 THR A N 1
ATOM 782 C CA . THR A 1 92 ? 6.023 -3.446 6.281 1.00 88.50 92 THR A CA 1
ATOM 783 C C . THR A 1 92 ? 6.791 -4.350 7.237 1.00 88.50 92 THR A C 1
ATOM 785 O O . THR A 1 92 ? 7.658 -5.090 6.780 1.00 88.50 92 THR A O 1
ATOM 788 N N . TYR A 1 93 ? 6.466 -4.318 8.530 1.00 88.69 93 TYR A N 1
ATOM 789 C CA . TYR A 1 93 ? 7.056 -5.208 9.530 1.00 88.69 93 TYR A CA 1
ATOM 790 C C . TYR A 1 93 ? 6.377 -6.583 9.565 1.00 88.69 93 TYR A C 1
ATOM 792 O O . TYR A 1 93 ? 7.045 -7.571 9.860 1.00 88.69 93 TYR A O 1
ATOM 800 N N . SER A 1 94 ? 5.096 -6.660 9.203 1.00 88.12 94 SER A N 1
ATOM 801 C CA . SER A 1 94 ? 4.312 -7.903 9.198 1.00 88.12 94 SER A CA 1
ATOM 802 C C . SER A 1 94 ? 4.414 -8.694 7.886 1.00 88.12 94 SER A C 1
ATOM 804 O O . SER A 1 94 ? 3.956 -9.831 7.809 1.00 88.12 94 SER A O 1
ATOM 806 N N . THR A 1 95 ? 5.027 -8.132 6.837 1.00 86.62 95 THR A N 1
ATOM 807 C CA . THR A 1 95 ? 5.082 -8.755 5.503 1.00 86.62 95 THR A CA 1
ATOM 808 C C . THR A 1 95 ? 6.501 -9.092 5.074 1.00 86.62 95 THR A C 1
ATOM 810 O O . THR A 1 95 ? 7.380 -8.234 5.048 1.00 86.62 95 THR A O 1
ATOM 813 N N . LYS A 1 96 ? 6.704 -10.321 4.583 1.00 83.94 96 LYS A N 1
ATOM 814 C CA . LYS A 1 96 ? 7.961 -10.711 3.939 1.00 83.94 96 LYS A CA 1
ATOM 815 C C . LYS A 1 96 ? 8.008 -10.245 2.478 1.00 83.94 96 LYS A C 1
ATOM 817 O O . LYS A 1 96 ? 7.294 -10.752 1.612 1.00 83.94 96 LYS A O 1
ATOM 822 N N . GLY A 1 97 ? 8.873 -9.281 2.190 1.00 79.81 97 GLY A N 1
ATOM 823 C CA . GLY A 1 97 ? 9.211 -8.840 0.844 1.00 79.81 97 GLY A CA 1
ATOM 824 C C . GLY A 1 97 ? 9.930 -9.915 0.026 1.00 79.81 97 GLY A C 1
ATOM 825 O O . GLY A 1 97 ? 10.686 -10.732 0.545 1.00 79.81 97 GLY A O 1
ATOM 826 N N . ARG A 1 98 ? 9.696 -9.901 -1.292 1.00 76.50 98 ARG A N 1
ATOM 827 C CA . ARG A 1 98 ? 10.251 -10.895 -2.232 1.00 76.50 98 ARG A CA 1
ATOM 828 C C . ARG A 1 98 ? 11.649 -10.560 -2.748 1.00 76.50 98 ARG A C 1
ATOM 830 O O . ARG A 1 98 ? 12.361 -11.453 -3.184 1.00 76.50 98 ARG A O 1
ATOM 837 N N . LEU A 1 99 ? 11.997 -9.274 -2.802 1.00 74.00 99 LEU A N 1
ATOM 838 C CA . LEU A 1 99 ? 13.175 -8.802 -3.539 1.00 74.00 99 LEU A CA 1
ATOM 839 C C . LEU A 1 99 ? 14.356 -8.441 -2.642 1.00 74.00 99 LEU A C 1
ATOM 841 O O . LEU A 1 99 ? 15.498 -8.473 -3.104 1.00 74.00 99 LEU A O 1
ATOM 845 N N . SER A 1 100 ? 14.118 -8.043 -1.397 1.00 70.44 100 SER A N 1
ATOM 846 C CA . SER A 1 100 ? 15.188 -7.623 -0.501 1.00 70.44 100 SER A CA 1
ATOM 847 C C . SER A 1 100 ? 15.777 -8.822 0.254 1.00 70.44 100 SER A C 1
ATOM 849 O O . SER A 1 100 ? 15.092 -9.805 0.529 1.00 70.44 100 SER A O 1
ATOM 851 N N . LEU A 1 101 ? 17.073 -8.746 0.570 1.00 70.31 101 LEU A N 1
ATOM 852 C CA . LEU A 1 101 ? 17.781 -9.810 1.295 1.00 70.31 101 LEU A CA 1
ATOM 853 C C . LEU A 1 101 ? 17.370 -9.878 2.771 1.00 70.31 101 LEU A C 1
ATOM 855 O O . LEU A 1 101 ? 17.350 -10.954 3.355 1.00 70.31 101 LEU A O 1
ATOM 859 N N . ASP A 1 102 ? 17.005 -8.736 3.352 1.00 73.69 102 ASP A N 1
ATOM 860 C CA . ASP A 1 102 ? 16.473 -8.617 4.713 1.00 73.69 102 ASP A CA 1
ATOM 861 C C . ASP A 1 102 ? 15.004 -9.064 4.822 1.00 73.69 102 ASP A C 1
ATOM 863 O O . ASP A 1 102 ? 14.420 -9.024 5.902 1.00 73.69 102 ASP A O 1
ATOM 867 N N . GLY A 1 103 ? 14.392 -9.473 3.705 1.00 79.12 103 GLY A N 1
ATOM 868 C CA . GLY A 1 103 ? 13.007 -9.914 3.653 1.00 79.12 103 GLY A CA 1
ATOM 869 C C . GLY A 1 103 ? 11.985 -8.800 3.872 1.00 79.12 103 GLY A C 1
ATOM 870 O O . GLY A 1 103 ? 10.818 -9.119 4.054 1.00 79.12 103 GLY A O 1
ATOM 871 N N . ARG A 1 104 ? 12.366 -7.518 3.855 1.00 81.12 104 ARG A N 1
ATOM 872 C CA . ARG A 1 104 ? 11.433 -6.385 3.959 1.00 81.12 104 ARG A CA 1
ATOM 873 C C . ARG A 1 104 ? 10.776 -6.007 2.620 1.00 81.12 104 ARG A C 1
ATOM 875 O O . ARG A 1 104 ? 11.367 -6.158 1.549 1.00 81.12 104 ARG A O 1
ATOM 882 N N . PRO A 1 105 ? 9.541 -5.481 2.614 1.00 84.50 105 PRO A N 1
ATOM 883 C CA . PRO A 1 105 ? 8.911 -5.019 1.382 1.00 84.50 105 PRO A CA 1
ATOM 884 C C . PRO A 1 105 ? 9.680 -3.864 0.727 1.00 84.50 105 PRO A C 1
ATOM 886 O O . PRO A 1 105 ? 10.318 -3.038 1.383 1.00 84.50 105 PRO A O 1
ATOM 889 N N . THR A 1 106 ? 9.608 -3.796 -0.603 1.00 86.00 106 THR A N 1
ATOM 890 C CA . THR A 1 106 ? 10.164 -2.660 -1.351 1.00 86.00 106 THR A CA 1
ATOM 891 C C . THR A 1 106 ? 9.222 -1.466 -1.297 1.00 86.00 106 THR A C 1
ATOM 893 O O . THR A 1 106 ? 8.019 -1.638 -1.107 1.00 86.00 106 THR A O 1
ATOM 896 N N . VAL A 1 107 ? 9.743 -0.271 -1.591 1.00 84.38 107 VAL A N 1
ATOM 897 C CA . VAL A 1 107 ? 8.927 0.945 -1.771 1.00 84.38 107 VAL A CA 1
ATOM 898 C C . VAL A 1 107 ? 7.716 0.700 -2.670 1.00 84.38 107 VAL A C 1
ATOM 900 O O . VAL A 1 107 ? 6.612 1.105 -2.327 1.00 84.38 107 VAL A O 1
ATOM 903 N N . ILE A 1 108 ? 7.904 0.016 -3.801 1.00 85.00 108 ILE A N 1
ATOM 904 C CA . ILE A 1 108 ? 6.822 -0.248 -4.756 1.00 85.00 108 ILE A CA 1
ATOM 905 C C . ILE A 1 108 ? 5.751 -1.131 -4.112 1.00 85.00 108 ILE A C 1
ATOM 907 O O . ILE A 1 108 ? 4.569 -0.826 -4.196 1.00 85.00 108 ILE A O 1
ATOM 911 N N . THR A 1 109 ? 6.155 -2.200 -3.422 1.00 87.50 109 THR A N 1
ATOM 912 C CA . THR A 1 109 ? 5.222 -3.091 -2.716 1.00 87.50 109 THR A CA 1
ATOM 913 C C . THR A 1 109 ? 4.411 -2.341 -1.660 1.00 87.50 109 THR A C 1
ATOM 915 O O . THR A 1 109 ? 3.212 -2.574 -1.525 1.00 87.50 109 THR A O 1
ATOM 918 N N . THR A 1 110 ? 5.055 -1.433 -0.933 1.00 88.62 110 THR A N 1
ATOM 919 C CA . THR A 1 110 ? 4.421 -0.623 0.107 1.00 88.62 110 THR A CA 1
ATOM 920 C C . THR A 1 110 ? 3.445 0.402 -0.472 1.00 88.62 110 THR A C 1
ATOM 922 O O . THR A 1 110 ? 2.346 0.554 0.052 1.00 88.62 110 THR A O 1
ATOM 925 N N . LEU A 1 111 ? 3.795 1.061 -1.580 1.00 89.56 111 LEU A N 1
ATOM 926 C CA . LEU A 1 111 ? 2.889 1.988 -2.266 1.00 89.56 111 LEU A CA 1
ATOM 927 C C . LEU A 1 111 ? 1.672 1.261 -2.847 1.00 89.56 111 LEU A C 1
ATOM 929 O O . LEU A 1 111 ? 0.549 1.710 -2.660 1.00 89.56 111 LEU A O 1
ATOM 933 N N . VAL A 1 112 ? 1.878 0.088 -3.451 1.00 90.00 112 VAL A N 1
ATOM 934 C CA . VAL A 1 112 ? 0.777 -0.751 -3.949 1.00 90.00 112 VAL A CA 1
ATOM 935 C C . VAL A 1 112 ? -0.153 -1.185 -2.811 1.00 90.00 112 VAL A C 1
ATOM 937 O O . VAL A 1 112 ? -1.364 -1.254 -3.007 1.00 90.00 112 VAL A O 1
ATOM 940 N N . CYS A 1 113 ? 0.384 -1.467 -1.618 1.00 92.19 113 CYS A N 1
ATOM 941 C CA . CYS A 1 113 ? -0.430 -1.726 -0.428 1.00 92.19 113 CYS A CA 1
ATOM 942 C C . CYS A 1 113 ? -1.322 -0.522 -0.090 1.00 92.19 113 CYS A C 1
ATOM 944 O O . CYS A 1 113 ? -2.534 -0.684 0.038 1.00 92.19 113 CYS A O 1
ATOM 946 N N . ALA A 1 114 ? -0.748 0.684 -0.032 1.00 92.12 114 ALA A N 1
ATOM 947 C CA . ALA A 1 114 ? -1.500 1.903 0.249 1.00 92.12 114 ALA A CA 1
ATOM 948 C C . ALA A 1 114 ? -2.589 2.182 -0.802 1.00 92.12 114 ALA A C 1
ATOM 950 O O . ALA A 1 114 ? -3.734 2.432 -0.443 1.00 92.12 114 ALA A O 1
ATOM 951 N N . GLU A 1 115 ? -2.274 2.069 -2.094 1.00 91.75 115 GLU A N 1
ATOM 952 C CA . GLU A 1 115 ? -3.235 2.300 -3.182 1.00 91.75 115 GLU A CA 1
ATOM 953 C C . GLU A 1 115 ? -4.418 1.326 -3.129 1.00 91.75 115 GLU A C 1
ATOM 955 O O . GLU A 1 115 ? -5.578 1.727 -3.269 1.00 91.75 115 GLU A O 1
ATOM 960 N N . ARG A 1 116 ? -4.141 0.042 -2.875 1.00 93.25 116 ARG A N 1
ATOM 961 C CA . ARG A 1 116 ? -5.185 -0.982 -2.729 1.00 93.25 116 ARG A CA 1
ATOM 962 C C . ARG A 1 116 ? -6.024 -0.758 -1.483 1.00 93.25 116 ARG A C 1
ATOM 964 O O . ARG A 1 116 ? -7.241 -0.916 -1.549 1.00 93.25 116 ARG A O 1
ATOM 971 N N . PHE A 1 117 ? -5.393 -0.355 -0.382 1.00 94.00 117 PHE A N 1
ATOM 972 C CA . PHE A 1 117 ? -6.101 0.047 0.824 1.00 94.00 117 PHE A CA 1
ATOM 973 C C . PHE A 1 117 ? -7.037 1.228 0.544 1.00 94.00 117 PHE A C 1
ATOM 975 O O . PHE A 1 117 ? -8.216 1.135 0.860 1.00 94.00 117 PHE A O 1
ATOM 982 N N . PHE A 1 118 ? -6.576 2.289 -0.124 1.00 92.06 118 PHE A N 1
ATOM 983 C CA . PHE A 1 118 ? -7.422 3.447 -0.440 1.00 92.06 118 PHE A CA 1
ATOM 984 C C . PHE A 1 118 ? -8.626 3.065 -1.292 1.00 92.06 118 PHE A C 1
ATOM 986 O O . PHE A 1 118 ? -9.751 3.469 -0.997 1.00 92.06 118 PHE A O 1
ATOM 993 N N . GLY A 1 119 ? -8.397 2.260 -2.333 1.00 89.56 119 GLY A N 1
ATOM 994 C CA . GLY A 1 119 ? -9.469 1.782 -3.192 1.00 89.56 119 GLY A CA 1
ATOM 995 C C . GLY A 1 119 ? -10.455 0.874 -2.455 1.00 89.56 119 GLY A C 1
ATOM 996 O O . GLY A 1 119 ? -11.656 0.941 -2.719 1.00 89.56 119 GLY A O 1
ATOM 997 N N . GLY A 1 120 ? -9.964 0.028 -1.549 1.00 91.50 120 GLY A N 1
ATOM 998 C CA . GLY A 1 120 ? -10.784 -0.852 -0.719 1.00 91.50 120 GLY A CA 1
ATOM 999 C C . GLY A 1 120 ? -11.609 -0.091 0.306 1.00 91.50 120 GLY A C 1
ATOM 1000 O O . GLY A 1 120 ? -12.816 -0.289 0.372 1.00 91.50 120 GLY A O 1
ATOM 1001 N N . PHE A 1 121 ? -10.982 0.831 1.031 1.00 91.56 121 PHE A N 1
ATOM 1002 C CA . PHE A 1 121 ? -11.619 1.664 2.046 1.00 91.56 121 PHE A CA 1
ATOM 1003 C C . PHE A 1 121 ? -12.778 2.471 1.456 1.00 91.56 121 PHE A C 1
ATOM 1005 O O . PHE A 1 121 ? -13.890 2.443 1.976 1.00 91.56 121 PHE A O 1
ATOM 1012 N N . GLU A 1 122 ? -12.546 3.114 0.311 1.00 90.38 122 GLU A N 1
ATOM 1013 C CA . GLU A 1 122 ? -13.576 3.864 -0.409 1.00 90.38 122 GLU A CA 1
ATOM 1014 C C . GLU A 1 122 ? -14.737 2.966 -0.860 1.00 90.38 122 GLU A C 1
ATOM 1016 O O . GLU A 1 122 ? -15.896 3.347 -0.728 1.00 90.38 122 GLU A O 1
ATOM 1021 N N . THR A 1 123 ? -14.441 1.750 -1.331 1.00 87.81 123 THR A N 1
ATOM 1022 C CA . THR A 1 123 ? -15.480 0.789 -1.743 1.00 87.81 123 THR A CA 1
ATOM 1023 C C . THR A 1 123 ? -16.294 0.285 -0.550 1.00 87.81 123 THR A C 1
ATOM 1025 O O . THR A 1 123 ? -17.510 0.157 -0.659 1.00 87.81 123 THR A O 1
ATOM 1028 N N . ALA A 1 124 ? -15.638 -0.006 0.576 1.00 87.69 124 ALA A N 1
ATOM 1029 C CA . ALA A 1 124 ? -16.272 -0.586 1.756 1.00 87.69 124 ALA A CA 1
ATOM 1030 C C . ALA A 1 124 ? -17.111 0.440 2.535 1.00 87.69 124 ALA A C 1
ATOM 1032 O O . ALA A 1 124 ? -18.230 0.145 2.947 1.00 87.69 124 ALA A O 1
ATOM 1033 N N . ILE A 1 125 ? -16.588 1.655 2.720 1.00 87.12 125 ILE A N 1
ATOM 1034 C CA . ILE A 1 125 ? -17.197 2.669 3.593 1.00 87.12 125 ILE A CA 1
ATOM 1035 C C . ILE A 1 125 ? -18.010 3.699 2.806 1.00 87.12 125 ILE A C 1
ATOM 1037 O O . ILE A 1 125 ? -18.939 4.297 3.351 1.00 87.12 125 ILE A O 1
ATOM 1041 N N . GLY A 1 126 ? -17.673 3.926 1.534 1.00 83.88 126 GLY A N 1
ATOM 1042 C CA . GLY A 1 126 ? -18.241 5.006 0.724 1.00 83.88 126 GLY A CA 1
ATOM 1043 C C . GLY A 1 126 ? -17.646 6.389 1.007 1.00 83.88 126 GLY A C 1
ATOM 1044 O O . GLY A 1 126 ? -18.107 7.363 0.420 1.00 83.88 126 GLY A O 1
ATOM 1045 N N . ASN A 1 127 ? -16.628 6.483 1.872 1.00 85.69 127 ASN A N 1
ATOM 1046 C CA . ASN A 1 127 ? -15.898 7.717 2.158 1.00 85.69 127 ASN A CA 1
ATOM 1047 C C . ASN A 1 127 ? -14.517 7.688 1.501 1.00 85.69 127 ASN A C 1
ATOM 1049 O O . ASN A 1 127 ? -13.793 6.693 1.574 1.00 85.69 127 ASN A O 1
ATOM 1053 N N . MET A 1 128 ? -14.128 8.806 0.892 1.00 87.75 128 MET A N 1
ATOM 1054 C CA . MET A 1 128 ? -12.795 8.968 0.321 1.00 87.75 128 MET A CA 1
ATOM 1055 C C . MET A 1 128 ? -11.809 9.419 1.398 1.00 87.75 128 MET A C 1
ATOM 1057 O O . MET A 1 128 ? -12.105 10.296 2.205 1.00 87.75 128 MET A O 1
ATOM 1061 N N . ILE A 1 129 ? -10.607 8.847 1.372 1.00 88.75 129 ILE A N 1
ATOM 1062 C CA . ILE A 1 129 ? -9.454 9.431 2.067 1.00 88.75 129 ILE A CA 1
ATOM 1063 C C . ILE A 1 129 ? -9.102 10.739 1.359 1.00 88.75 129 ILE A C 1
ATOM 1065 O O . ILE A 1 129 ? -9.080 10.768 0.124 1.00 88.75 129 ILE A O 1
ATOM 1069 N N . ALA A 1 130 ? -8.830 11.787 2.138 1.00 89.12 130 ALA A N 1
ATOM 1070 C CA . ALA A 1 130 ? -8.491 13.112 1.632 1.00 89.12 130 ALA A CA 1
ATOM 1071 C C . ALA A 1 130 ? -7.353 13.046 0.599 1.00 89.12 130 ALA A C 1
ATOM 1073 O O . ALA A 1 130 ? -6.418 12.248 0.721 1.00 89.12 130 ALA A O 1
ATOM 1074 N N . ILE A 1 131 ? -7.439 13.868 -0.448 1.00 86.56 131 ILE A N 1
ATOM 1075 C CA . ILE A 1 131 ? -6.469 13.851 -1.554 1.00 86.56 131 ILE A CA 1
ATOM 1076 C C . ILE A 1 131 ? -5.081 14.248 -1.041 1.00 86.56 131 ILE A C 1
ATOM 1078 O O . ILE A 1 131 ? -4.075 13.682 -1.467 1.00 86.56 131 ILE A O 1
ATOM 1082 N N . GLU A 1 132 ? -5.042 15.173 -0.089 1.00 88.62 132 GLU A N 1
ATOM 1083 C CA . GLU A 1 132 ? -3.846 15.655 0.591 1.00 88.62 132 GLU A CA 1
ATOM 1084 C C . GLU A 1 132 ? -3.138 14.501 1.310 1.00 88.62 132 GLU A C 1
ATOM 1086 O O . GLU A 1 132 ? -1.942 14.280 1.106 1.00 88.62 132 GLU A O 1
ATOM 1091 N N . ASP A 1 133 ? -3.898 13.695 2.054 1.00 86.88 133 ASP A N 1
ATOM 1092 C CA . ASP A 1 133 ? -3.378 12.528 2.764 1.00 86.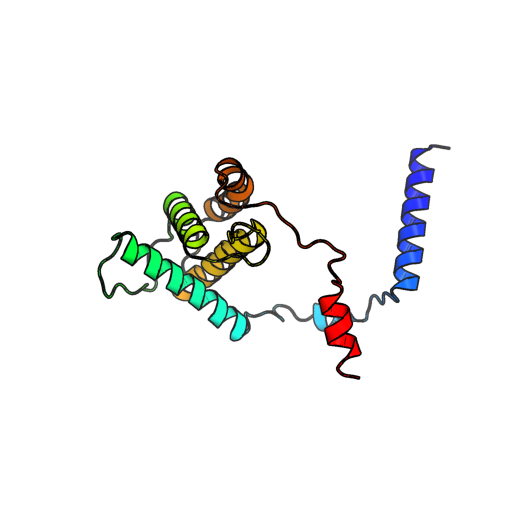88 133 ASP A CA 1
ATOM 1093 C C . ASP A 1 133 ? -2.897 11.454 1.783 1.00 86.88 133 ASP A C 1
ATOM 1095 O O . ASP A 1 133 ? -1.799 10.920 1.939 1.00 86.88 133 ASP A O 1
ATOM 1099 N N . ARG A 1 134 ? -3.658 11.174 0.715 1.00 88.06 134 ARG A N 1
ATOM 1100 C CA . ARG A 1 134 ? -3.231 10.243 -0.348 1.00 88.06 134 ARG A CA 1
ATOM 1101 C C . ARG A 1 134 ? -1.913 10.692 -0.987 1.00 88.06 134 ARG A C 1
ATOM 1103 O O . ARG A 1 134 ? -1.025 9.869 -1.206 1.00 88.06 134 ARG A O 1
ATOM 1110 N N . SER A 1 135 ? -1.774 11.988 -1.267 1.00 86.25 135 SER A N 1
ATOM 1111 C CA . SER A 1 135 ? -0.572 12.568 -1.873 1.00 86.25 135 SER A CA 1
ATOM 1112 C C . SER A 1 135 ? 0.644 12.453 -0.951 1.00 86.25 135 SER A C 1
ATOM 1114 O O . SER A 1 135 ? 1.731 12.070 -1.389 1.00 86.25 135 SER A O 1
ATOM 1116 N N . GLU A 1 136 ? 0.467 12.714 0.342 1.00 86.00 136 GLU A N 1
ATOM 1117 C CA . GLU A 1 136 ? 1.529 12.634 1.350 1.00 86.00 136 GLU A CA 1
ATOM 1118 C C . GLU A 1 136 ? 2.092 11.206 1.508 1.00 86.00 136 GLU A C 1
ATOM 1120 O O . GLU A 1 136 ? 3.272 11.009 1.816 1.00 86.00 136 GLU A O 1
ATOM 1125 N N . ILE A 1 137 ? 1.296 10.177 1.211 1.00 84.12 137 ILE A N 1
ATOM 1126 C CA . ILE A 1 137 ? 1.746 8.777 1.216 1.00 84.12 137 ILE A CA 1
ATOM 1127 C C . ILE A 1 137 ? 2.711 8.460 0.065 1.00 84.12 137 ILE A C 1
ATOM 1129 O O . ILE A 1 137 ? 3.554 7.572 0.195 1.00 84.12 137 ILE A O 1
ATOM 1133 N N . TYR A 1 138 ? 2.729 9.233 -1.019 1.00 78.75 138 TYR A N 1
ATOM 1134 C CA . TYR A 1 138 ? 3.830 9.132 -1.984 1.00 78.75 138 TYR A CA 1
ATOM 1135 C C . TYR A 1 138 ? 5.144 9.705 -1.417 1.00 78.75 138 TYR A C 1
ATOM 1137 O O . TYR A 1 138 ? 6.232 9.233 -1.768 1.00 78.75 138 TYR A O 1
ATOM 1145 N N . GLY A 1 139 ? 5.058 10.644 -0.465 1.00 75.88 139 GLY A N 1
ATOM 1146 C CA . GLY A 1 139 ? 6.183 11.188 0.305 1.00 75.88 139 GLY A CA 1
ATOM 1147 C C . GLY A 1 139 ? 6.799 10.197 1.300 1.00 75.88 139 GLY A C 1
ATOM 1148 O O . GLY A 1 139 ? 8.004 10.257 1.562 1.00 75.88 139 GLY A O 1
ATOM 1149 N N . ILE A 1 140 ? 6.029 9.196 1.756 1.00 70.12 140 ILE A N 1
ATOM 1150 C CA . ILE A 1 140 ? 6.510 8.098 2.619 1.00 70.12 140 ILE A CA 1
ATOM 1151 C C . ILE A 1 140 ? 7.722 7.383 2.017 1.00 70.12 140 ILE A C 1
ATOM 1153 O O . ILE A 1 140 ? 8.568 6.886 2.761 1.00 70.12 140 ILE A O 1
ATOM 1157 N N . ARG A 1 141 ? 7.855 7.356 0.683 1.00 70.25 141 ARG A N 1
ATOM 1158 C CA . ARG A 1 141 ? 9.047 6.825 0.014 1.00 70.25 141 ARG A CA 1
ATOM 1159 C C . ARG A 1 141 ? 10.323 7.440 0.583 1.00 70.25 141 ARG A C 1
ATOM 1161 O O . ARG A 1 141 ? 11.272 6.705 0.831 1.00 70.25 141 ARG A O 1
ATOM 1168 N N . GLY A 1 142 ? 10.362 8.758 0.769 1.00 71.00 142 GLY A N 1
ATOM 1169 C CA . GLY A 1 142 ? 11.516 9.454 1.338 1.00 71.00 142 GLY A CA 1
ATOM 1170 C C . GLY A 1 142 ? 11.681 9.156 2.826 1.00 71.00 142 GLY A C 1
ATOM 1171 O O . GLY A 1 142 ? 12.771 8.791 3.267 1.00 71.00 142 GLY A O 1
ATOM 1172 N N . THR A 1 143 ? 10.584 9.234 3.581 1.00 73.44 143 THR A N 1
ATOM 1173 C CA . THR A 1 143 ? 10.573 9.046 5.037 1.00 73.44 143 THR A CA 1
ATOM 1174 C C . THR A 1 143 ? 10.984 7.628 5.444 1.00 73.44 143 THR A C 1
ATOM 1176 O O . THR A 1 143 ? 11.977 7.453 6.141 1.00 73.44 143 THR A O 1
ATOM 1179 N N . LEU A 1 144 ? 10.298 6.596 4.943 1.00 71.81 144 LEU A N 1
ATOM 1180 C CA . LEU A 1 144 ? 10.548 5.201 5.324 1.00 71.81 144 LEU A CA 1
ATOM 1181 C C . LEU A 1 144 ? 11.868 4.650 4.766 1.00 71.81 144 LEU A C 1
ATOM 1183 O O . LEU A 1 144 ? 12.446 3.739 5.360 1.00 71.81 144 LEU A O 1
ATOM 1187 N N . THR A 1 145 ? 12.366 5.189 3.647 1.00 70.56 145 THR A N 1
ATOM 1188 C CA . THR A 1 145 ? 13.714 4.841 3.161 1.00 70.56 145 THR A CA 1
ATOM 1189 C C . THR A 1 145 ? 14.782 5.436 4.082 1.00 70.56 145 THR A C 1
ATOM 1191 O O . THR A 1 145 ? 15.741 4.749 4.424 1.00 70.56 145 THR A O 1
ATOM 1194 N N . THR A 1 146 ? 14.604 6.683 4.536 1.00 74.50 146 THR A N 1
ATOM 1195 C CA . THR A 1 146 ? 15.507 7.330 5.508 1.00 74.50 146 THR A CA 1
ATOM 1196 C C . THR A 1 146 ? 15.500 6.600 6.854 1.00 74.50 146 THR A C 1
ATOM 1198 O O . THR A 1 146 ? 16.558 6.353 7.426 1.00 74.50 146 THR A O 1
ATOM 1201 N N . GLU A 1 147 ? 14.326 6.163 7.315 1.00 74.38 147 GLU A N 1
ATOM 1202 C CA . GLU A 1 147 ? 14.153 5.342 8.524 1.00 74.38 147 GLU A CA 1
ATOM 1203 C C . GLU A 1 147 ? 14.673 3.893 8.356 1.00 74.38 147 GLU A C 1
ATOM 1205 O O . GLU A 1 147 ? 14.627 3.108 9.301 1.00 74.38 147 GLU A O 1
ATOM 1210 N N . LYS A 1 148 ? 15.166 3.511 7.164 1.00 70.12 148 LYS A N 1
ATOM 1211 C CA . LYS A 1 148 ? 15.588 2.142 6.797 1.00 70.12 148 LYS A CA 1
ATOM 1212 C C . LYS A 1 148 ? 14.500 1.080 7.023 1.00 70.12 148 LYS A C 1
ATOM 1214 O O . LYS A 1 148 ? 14.797 -0.100 7.203 1.00 70.12 148 LYS A O 1
ATOM 1219 N N . VAL A 1 149 ? 13.232 1.486 7.001 1.00 69.50 149 VAL A N 1
ATOM 1220 C CA . VAL A 1 149 ? 12.068 0.598 7.141 1.00 69.50 149 VAL A CA 1
ATOM 1221 C C . VAL A 1 149 ? 11.803 -0.140 5.830 1.00 69.50 149 VAL A C 1
ATOM 1223 O O . VAL A 1 149 ? 11.450 -1.314 5.851 1.00 69.50 149 VAL A O 1
ATOM 1226 N N . ILE A 1 150 ? 12.043 0.513 4.690 1.00 68.75 150 ILE A N 1
ATOM 1227 C CA . ILE A 1 150 ? 11.860 -0.065 3.352 1.00 68.75 150 ILE A CA 1
ATOM 1228 C C . ILE A 1 150 ? 13.075 0.181 2.461 1.00 68.75 150 ILE A C 1
ATOM 1230 O O . ILE A 1 150 ? 13.799 1.165 2.612 1.00 68.75 150 ILE A O 1
ATOM 1234 N N . MET A 1 151 ? 13.270 -0.703 1.484 1.00 69.75 151 MET A N 1
ATOM 1235 C CA . MET A 1 151 ? 14.390 -0.631 0.545 1.00 69.75 151 MET A CA 1
ATOM 1236 C C . MET A 1 151 ? 13.932 -0.136 -0.829 1.00 69.75 151 MET A C 1
ATOM 1238 O O . MET A 1 151 ? 12.953 -0.628 -1.405 1.00 69.75 151 MET A O 1
ATOM 1242 N N . LYS A 1 152 ? 14.691 0.801 -1.408 1.00 72.81 152 LYS A N 1
ATOM 1243 C CA . LYS A 1 152 ? 14.579 1.155 -2.828 1.00 72.81 152 LYS A CA 1
ATOM 1244 C C . LYS A 1 152 ? 15.340 0.110 -3.645 1.00 72.81 152 LYS A C 1
ATOM 1246 O O . LYS A 1 152 ? 16.498 0.305 -3.995 1.00 72.81 152 LYS A O 1
ATOM 1251 N N . LYS A 1 153 ? 14.683 -1.017 -3.908 1.00 71.44 153 LYS A N 1
ATOM 1252 C CA . LYS A 1 153 ? 15.199 -2.076 -4.776 1.00 71.44 153 LYS A CA 1
ATOM 1253 C C . LYS A 1 153 ? 14.216 -2.316 -5.910 1.00 71.44 153 LYS A C 1
ATOM 1255 O O . LYS A 1 153 ? 13.040 -2.576 -5.669 1.00 71.44 153 LYS A O 1
ATOM 1260 N N . GLU A 1 154 ? 14.710 -2.214 -7.132 1.00 69.88 154 GLU A N 1
ATOM 1261 C CA . GLU A 1 154 ? 13.983 -2.615 -8.332 1.00 69.88 154 GLU A CA 1
ATOM 1262 C C . GLU A 1 154 ? 14.448 -4.018 -8.731 1.00 69.88 154 GLU A C 1
ATOM 1264 O O . GLU A 1 154 ? 15.541 -4.449 -8.356 1.00 69.88 154 GLU A O 1
ATOM 1269 N N . LYS A 1 155 ? 13.601 -4.770 -9.439 1.00 66.25 155 LYS A N 1
ATOM 1270 C CA . LYS A 1 155 ? 14.023 -6.053 -10.005 1.00 66.25 155 LYS A CA 1
ATOM 1271 C C . LYS A 1 155 ? 15.068 -5.754 -11.079 1.00 66.25 155 LYS A C 1
ATOM 1273 O O . LYS A 1 155 ? 14.779 -4.983 -11.995 1.00 66.25 155 LYS A O 1
ATOM 1278 N N . ASP A 1 156 ? 16.248 -6.360 -10.986 1.00 68.75 156 ASP A N 1
ATOM 1279 C CA . ASP A 1 156 ? 17.250 -6.191 -12.034 1.00 68.75 156 ASP A CA 1
ATOM 1280 C C . ASP A 1 156 ? 16.675 -6.683 -13.366 1.00 68.75 156 ASP A C 1
ATOM 1282 O O . ASP A 1 156 ? 16.029 -7.734 -13.442 1.00 68.75 156 ASP A O 1
ATOM 1286 N N . LYS A 1 157 ? 16.893 -5.902 -14.430 1.00 58.81 157 LYS A N 1
ATOM 1287 C CA . LYS A 1 157 ? 16.329 -6.171 -15.764 1.00 58.81 157 LYS A CA 1
ATOM 1288 C C . LYS A 1 157 ? 16.795 -7.502 -16.371 1.00 58.81 157 LYS A C 1
ATOM 1290 O O . LYS A 1 157 ? 16.173 -7.965 -17.320 1.00 58.81 157 LYS A O 1
ATOM 1295 N N . PHE A 1 158 ? 17.839 -8.122 -15.815 1.00 54.81 158 PHE A N 1
ATOM 1296 C CA . PHE A 1 158 ? 18.469 -9.338 -16.328 1.00 54.81 158 PHE A CA 1
ATOM 1297 C C . PHE A 1 158 ? 18.768 -10.343 -15.204 1.00 54.81 158 PHE A C 1
ATOM 1299 O O . PHE A 1 158 ? 19.917 -10.686 -14.962 1.00 54.81 158 PHE A O 1
ATOM 1306 N N . ASN A 1 159 ? 17.734 -10.835 -14.517 1.00 54.38 159 ASN A N 1
ATOM 1307 C CA . ASN A 1 159 ? 17.870 -11.941 -13.557 1.00 54.38 159 ASN A CA 1
ATOM 1308 C C . ASN A 1 159 ? 17.447 -13.273 -14.183 1.00 54.38 159 ASN A C 1
ATOM 1310 O O . ASN A 1 159 ? 16.609 -13.972 -13.628 1.00 54.38 159 ASN A O 1
ATOM 1314 N N . PHE A 1 160 ? 17.989 -13.600 -15.360 1.00 57.41 160 PHE A N 1
ATOM 1315 C CA . PHE A 1 160 ? 17.937 -14.971 -15.860 1.00 57.41 160 PHE A CA 1
ATOM 1316 C C . PHE A 1 160 ? 19.081 -15.730 -15.195 1.00 57.41 160 PHE A C 1
ATOM 1318 O O . PHE A 1 160 ? 20.248 -15.576 -15.561 1.00 57.41 160 PHE A O 1
ATOM 1325 N N . THR A 1 161 ? 18.768 -16.457 -14.130 1.00 67.38 161 THR A N 1
ATOM 1326 C CA . THR A 1 161 ? 19.776 -17.208 -13.387 1.00 67.38 161 THR A CA 1
ATOM 1327 C C . THR A 1 161 ? 20.073 -18.534 -14.085 1.00 67.38 161 THR A C 1
ATOM 1329 O O . THR A 1 161 ? 19.281 -19.039 -14.882 1.00 67.38 161 THR A O 1
ATOM 1332 N N . LYS A 1 162 ? 21.215 -19.152 -13.761 1.00 59.91 162 LYS A N 1
ATOM 1333 C CA . LYS A 1 162 ? 21.530 -20.513 -14.228 1.00 59.91 162 LYS A CA 1
ATOM 1334 C C . LYS A 1 162 ? 20.436 -21.516 -13.826 1.00 59.91 162 LYS A C 1
ATOM 1336 O O . LYS A 1 162 ? 20.180 -22.459 -14.564 1.00 59.91 162 LYS A O 1
ATOM 1341 N N . THR A 1 163 ? 19.766 -21.285 -12.696 1.00 66.69 163 THR A N 1
ATOM 1342 C CA . THR A 1 163 ? 18.617 -22.078 -12.243 1.00 66.69 163 THR A CA 1
ATOM 1343 C C . THR A 1 163 ? 17.402 -21.883 -13.148 1.00 66.69 163 THR A C 1
ATOM 1345 O O . THR A 1 163 ? 16.783 -22.868 -13.536 1.00 66.69 163 THR A O 1
ATOM 1348 N N . ASP A 1 164 ? 17.099 -20.647 -13.558 1.00 68.44 164 ASP A N 1
ATOM 1349 C CA . ASP A 1 164 ? 16.014 -20.368 -14.511 1.00 68.44 164 ASP A CA 1
ATOM 1350 C C . ASP A 1 164 ? 16.285 -21.031 -15.872 1.00 68.44 164 ASP A C 1
ATOM 1352 O O . ASP A 1 164 ? 15.384 -21.627 -16.460 1.00 68.44 164 ASP A O 1
ATOM 1356 N N . TYR A 1 165 ? 17.543 -21.025 -16.335 1.00 68.88 165 TYR A N 1
ATOM 1357 C CA . TYR A 1 165 ? 17.966 -21.750 -17.539 1.00 68.88 165 TYR A CA 1
ATOM 1358 C C . TYR A 1 165 ? 17.741 -23.261 -17.419 1.00 68.88 165 TYR A C 1
ATOM 1360 O O . TYR A 1 165 ? 17.101 -23.855 -18.282 1.00 68.88 165 TYR A O 1
ATOM 1368 N N . ILE A 1 166 ? 18.229 -23.882 -16.340 1.00 69.31 166 ILE A N 1
ATOM 1369 C CA . ILE A 1 166 ? 18.090 -25.329 -16.118 1.00 69.31 166 ILE A CA 1
ATOM 1370 C C . ILE A 1 166 ? 16.612 -25.720 -16.039 1.00 69.31 166 ILE A C 1
ATOM 1372 O O . ILE A 1 166 ? 16.217 -26.700 -16.665 1.00 69.31 166 ILE A O 1
ATOM 1376 N N . ASN A 1 167 ? 15.784 -24.934 -15.351 1.00 66.06 167 ASN A N 1
ATOM 1377 C CA . ASN A 1 167 ? 14.349 -25.200 -15.238 1.00 66.06 167 ASN A CA 1
ATOM 1378 C C . ASN A 1 167 ? 13.616 -25.068 -16.578 1.00 66.06 167 ASN A C 1
ATOM 1380 O O . ASN A 1 167 ? 12.641 -25.772 -16.806 1.00 66.06 167 ASN A O 1
ATOM 1384 N N . THR A 1 168 ? 14.084 -24.192 -17.469 1.00 64.62 168 THR A N 1
ATOM 1385 C CA . THR A 1 168 ? 13.468 -23.996 -18.789 1.00 64.62 168 THR A CA 1
ATOM 1386 C C . THR A 1 168 ? 13.915 -25.062 -19.795 1.00 64.62 168 THR A C 1
ATOM 1388 O O . THR A 1 168 ? 13.124 -25.481 -20.632 1.00 64.62 168 THR A O 1
ATOM 1391 N N . VAL A 1 169 ? 15.168 -25.523 -19.714 1.00 62.41 169 VAL A N 1
ATOM 1392 C CA . VAL A 1 169 ? 15.739 -26.505 -20.656 1.00 62.41 169 VAL A CA 1
ATOM 1393 C C . VAL A 1 169 ? 15.458 -27.952 -20.241 1.00 62.41 169 VAL A C 1
ATOM 1395 O O . VAL A 1 169 ? 15.371 -28.808 -21.107 1.00 62.41 169 VAL A O 1
ATOM 1398 N N . SER A 1 170 ? 15.260 -28.237 -18.950 1.00 53.09 170 SER A N 1
ATOM 1399 C CA . SER A 1 170 ? 14.963 -29.601 -18.458 1.00 53.09 170 SER A CA 1
ATOM 1400 C C . SER A 1 170 ? 13.482 -29.998 -18.562 1.00 53.09 170 SER A C 1
ATOM 1402 O O . SER A 1 170 ? 13.116 -31.087 -18.130 1.00 53.09 170 SER A O 1
ATOM 1404 N N . LEU A 1 171 ? 12.625 -29.105 -19.072 1.00 49.19 171 LEU A N 1
ATOM 1405 C CA . LEU A 1 171 ? 11.207 -29.360 -19.377 1.00 49.19 171 LEU A CA 1
ATOM 1406 C C . LEU A 1 171 ? 10.947 -2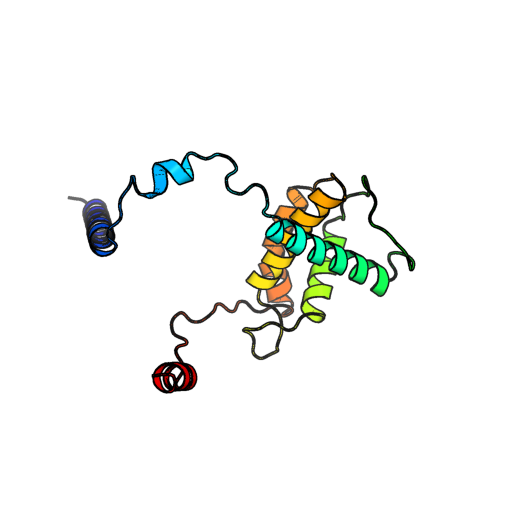9.541 -20.889 1.00 49.19 171 LE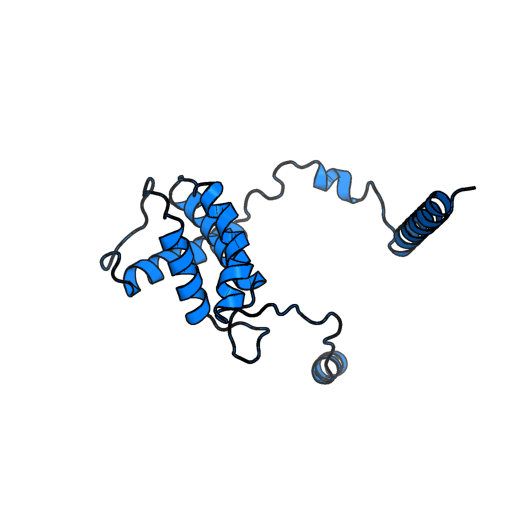U A C 1
ATOM 1408 O O . LEU A 1 171 ? 9.788 -29.609 -21.300 1.00 49.19 171 LEU A O 1
ATOM 1412 N N . LEU A 1 172 ? 12.012 -29.618 -21.696 1.00 42.09 172 LEU A N 1
ATOM 1413 C CA . LEU A 1 172 ? 12.020 -30.073 -23.091 1.00 42.09 172 LEU A CA 1
ATOM 1414 C C . LEU A 1 172 ? 12.679 -31.453 -23.167 1.00 42.09 172 LEU A C 1
ATOM 1416 O O . LEU A 1 172 ? 12.217 -32.257 -24.004 1.00 42.09 172 LEU A O 1
#

Foldseek 3Di:
DDPVVVVVVVVVVVVVVVCVVVVDDPCPCVVVVPDPPPPPPDPVLQVQLQVLVVLLVVLCDVVVVDDPPDDDEAPPDADALVSLLSSLLVCQVVAQDDFDPVRGHAPVRSLVSSVSPQVNSCVHHVDHDDPVSNVCSNVVNVVCVVVVSHDHDDDPPDPCDPVVVCVVVVVD